Protein AF-A0A238TDE1-F1 (afdb_monomer)

Structure (mmCIF, N/CA/C/O backbone):
data_AF-A0A238TDE1-F1
#
_entry.id   AF-A0A238TDE1-F1
#
loop_
_atom_site.group_PDB
_atom_site.id
_atom_site.type_symbol
_atom_site.label_atom_id
_atom_site.label_alt_id
_atom_site.label_comp_id
_atom_site.label_asym_id
_atom_site.label_entity_id
_atom_site.label_seq_id
_atom_site.pdbx_PDB_ins_code
_atom_site.Cartn_x
_atom_site.Cartn_y
_atom_site.Cartn_z
_atom_site.occupancy
_atom_site.B_iso_or_equiv
_atom_site.auth_seq_id
_atom_site.auth_comp_id
_atom_site.auth_asym_id
_atom_site.auth_atom_id
_atom_site.pdbx_PDB_model_num
ATOM 1 N N . MET A 1 1 ? -12.015 3.632 9.669 1.00 79.88 1 MET A N 1
ATOM 2 C CA . MET A 1 1 ? -11.813 3.961 8.240 1.00 79.88 1 MET A CA 1
ATOM 3 C C . MET A 1 1 ? -10.474 4.664 8.126 1.00 79.88 1 MET A C 1
ATOM 5 O O . MET A 1 1 ? -10.251 5.571 8.914 1.00 79.88 1 MET A O 1
ATOM 9 N N . ILE A 1 2 ? -9.585 4.227 7.232 1.00 92.19 2 ILE A N 1
ATOM 10 C CA . ILE A 1 2 ? -8.283 4.876 7.011 1.00 92.19 2 ILE A CA 1
ATOM 11 C C . ILE A 1 2 ? -8.209 5.391 5.579 1.00 92.19 2 ILE A C 1
ATOM 13 O O . ILE A 1 2 ? -8.743 4.758 4.668 1.00 92.19 2 ILE A O 1
ATOM 17 N N . LEU A 1 3 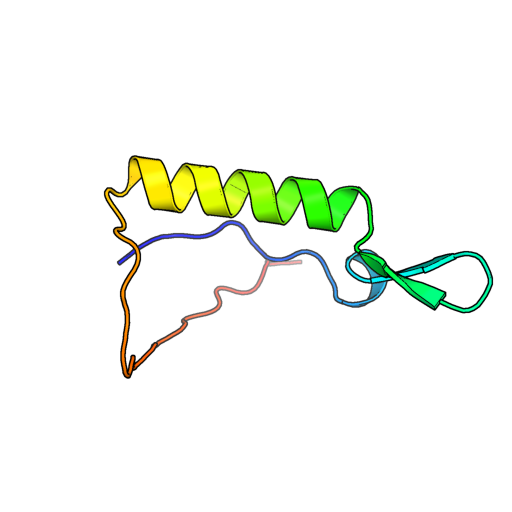? -7.563 6.537 5.392 1.00 94.56 3 LEU A N 1
ATOM 18 C CA . LEU A 1 3 ? -7.291 7.095 4.074 1.00 94.56 3 LEU A CA 1
ATOM 19 C C . LEU A 1 3 ? -5.861 6.744 3.687 1.00 94.56 3 LEU A C 1
ATOM 21 O O . LEU A 1 3 ? -4.927 7.036 4.429 1.00 94.56 3 LEU A O 1
ATOM 25 N N . LEU A 1 4 ? -5.704 6.107 2.532 1.00 94.81 4 LEU A N 1
ATOM 26 C CA . LEU A 1 4 ? -4.402 5.754 1.983 1.00 94.81 4 LEU A CA 1
ATOM 27 C C . LEU A 1 4 ? -4.059 6.684 0.814 1.00 94.81 4 LEU A C 1
ATOM 29 O O . LEU A 1 4 ? -4.966 7.119 0.099 1.00 94.81 4 LEU A O 1
ATOM 33 N N . PRO A 1 5 ? -2.767 6.982 0.592 1.00 94.69 5 PRO A N 1
ATOM 34 C CA . PRO A 1 5 ? -2.335 7.731 -0.576 1.00 94.69 5 PRO A CA 1
ATOM 35 C C . PRO A 1 5 ? -2.684 6.974 -1.860 1.00 94.69 5 PRO A C 1
ATOM 37 O O . PRO A 1 5 ? -2.731 5.735 -1.879 1.00 94.69 5 PRO A O 1
ATOM 40 N N . TYR A 1 6 ? -2.884 7.732 -2.941 1.00 94.44 6 TYR A N 1
ATOM 41 C CA . TYR A 1 6 ? -3.162 7.161 -4.254 1.00 94.44 6 TYR A CA 1
ATOM 42 C C . TYR A 1 6 ? -2.060 6.160 -4.635 1.00 94.44 6 TYR A C 1
ATOM 44 O O . TYR A 1 6 ? -0.873 6.473 -4.485 1.00 94.44 6 TYR A O 1
ATOM 52 N N . PRO A 1 7 ? -2.415 4.945 -5.081 1.00 93.25 7 PRO A N 1
ATOM 53 C CA . PRO A 1 7 ? -1.426 3.920 -5.354 1.00 93.25 7 PRO A CA 1
ATOM 54 C C . PRO A 1 7 ? -0.569 4.289 -6.563 1.00 93.25 7 PRO A C 1
ATOM 56 O O . PRO A 1 7 ? -1.034 4.869 -7.547 1.00 93.25 7 PRO A O 1
ATOM 59 N N . ILE A 1 8 ? 0.695 3.881 -6.519 1.00 94.56 8 ILE A N 1
ATOM 60 C CA . ILE A 1 8 ? 1.549 3.921 -7.705 1.00 94.56 8 ILE A CA 1
ATOM 61 C C . ILE A 1 8 ? 1.047 2.908 -8.739 1.00 94.56 8 ILE A C 1
ATOM 63 O O . ILE A 1 8 ? 0.468 1.875 -8.397 1.00 94.56 8 ILE A O 1
ATOM 67 N N . SER A 1 9 ? 1.285 3.185 -10.021 1.00 93.56 9 SER A N 1
ATOM 68 C CA . SER A 1 9 ? 0.859 2.277 -11.089 1.00 93.56 9 SER A CA 1
ATOM 69 C C . SER A 1 9 ? 1.553 0.916 -10.989 1.00 93.56 9 SER A C 1
ATOM 71 O O . SER A 1 9 ? 2.706 0.822 -10.566 1.00 93.56 9 SER A O 1
ATOM 73 N N . THR A 1 10 ? 0.891 -0.141 -11.464 1.00 92.94 10 THR A N 1
ATOM 74 C CA . THR A 1 10 ? 1.434 -1.511 -11.461 1.00 92.94 10 THR A CA 1
ATOM 75 C C . THR A 1 10 ? 2.820 -1.596 -12.106 1.00 92.94 10 THR A C 1
ATOM 77 O O . THR A 1 10 ? 3.719 -2.226 -11.553 1.00 92.94 10 THR A O 1
ATOM 80 N N . ASN A 1 11 ? 3.028 -0.889 -13.223 1.00 93.38 11 ASN A N 1
ATOM 81 C CA . ASN A 1 11 ? 4.31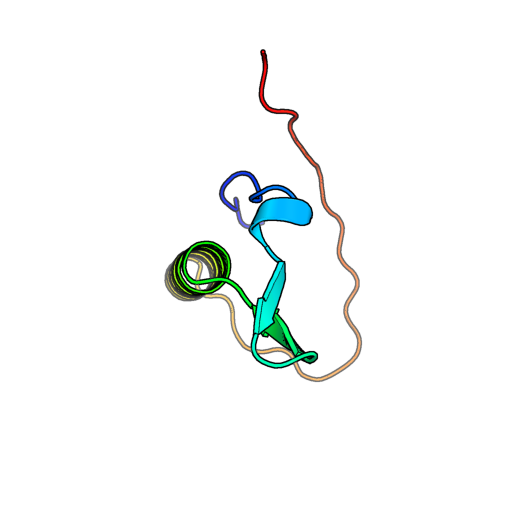1 -0.850 -13.935 1.00 93.38 11 ASN A CA 1
ATOM 82 C C . ASN A 1 11 ? 5.428 -0.158 -13.136 1.00 93.38 11 ASN A C 1
ATOM 84 O O . ASN A 1 11 ? 6.596 -0.468 -13.332 1.00 93.38 11 ASN A O 1
ATOM 88 N N . ARG A 1 12 ? 5.083 0.776 -12.240 1.00 92.75 12 ARG A N 1
ATOM 89 C CA . ARG A 1 12 ? 6.032 1.389 -11.297 1.00 92.75 12 ARG A CA 1
ATOM 90 C C . ARG A 1 12 ? 6.230 0.540 -10.050 1.00 92.75 12 ARG A C 1
ATOM 92 O O . ARG A 1 12 ? 7.260 0.650 -9.389 1.00 92.75 12 ARG A O 1
ATOM 99 N N . TYR A 1 13 ? 5.263 -0.310 -9.721 1.00 96.69 13 TYR A N 1
ATOM 100 C CA . TYR A 1 13 ? 5.304 -1.135 -8.524 1.00 96.69 13 TYR A CA 1
ATOM 101 C C . TYR A 1 13 ? 6.330 -2.268 -8.630 1.00 96.69 13 TYR A C 1
ATOM 103 O O . TYR A 1 13 ? 7.106 -2.524 -7.704 1.00 96.69 13 TYR A O 1
ATOM 111 N N . TRP A 1 14 ? 6.345 -2.933 -9.782 1.00 96.38 14 TRP A N 1
ATOM 112 C CA . TRP A 1 14 ? 7.191 -4.087 -10.062 1.00 96.38 14 TRP A CA 1
ATOM 113 C C . TRP A 1 14 ? 8.321 -3.720 -11.016 1.00 96.38 14 TRP A C 1
ATOM 115 O O . TRP A 1 14 ? 8.155 -2.899 -11.911 1.00 96.38 14 TRP A O 1
ATOM 125 N N . ARG A 1 15 ? 9.483 -4.352 -10.845 1.00 94.56 15 ARG A N 1
ATOM 126 C CA . ARG A 1 15 ? 10.605 -4.251 -11.784 1.00 94.56 15 ARG A CA 1
ATOM 127 C C . ARG A 1 15 ? 11.295 -5.597 -11.941 1.00 94.56 15 ARG A C 1
ATOM 129 O O . ARG A 1 15 ? 11.292 -6.408 -11.017 1.00 94.56 15 ARG A O 1
ATOM 136 N N . THR A 1 16 ? 11.966 -5.792 -13.066 1.00 95.50 16 THR A N 1
ATOM 137 C CA . THR A 1 16 ? 12.805 -6.971 -13.293 1.00 95.50 16 THR A CA 1
ATOM 138 C C . THR A 1 16 ? 14.226 -6.700 -12.811 1.00 95.50 16 THR A C 1
ATOM 140 O O . THR A 1 16 ? 14.839 -5.693 -13.166 1.00 95.50 16 THR A O 1
ATOM 143 N N . PHE A 1 17 ? 14.776 -7.601 -12.002 1.00 93.75 17 PHE A N 1
ATOM 144 C CA . PHE A 1 17 ? 16.179 -7.583 -11.598 1.00 93.75 17 PHE A CA 1
ATOM 145 C C . PHE A 1 17 ? 16.758 -8.987 -11.732 1.00 93.75 17 PHE A C 1
ATOM 147 O O . PHE A 1 17 ? 16.317 -9.902 -11.043 1.00 93.75 17 PHE A O 1
ATOM 154 N N . ARG A 1 18 ? 17.739 -9.160 -12.628 1.00 95.06 18 ARG A N 1
ATOM 155 C CA . ARG A 1 18 ? 18.369 -10.464 -12.919 1.00 95.06 18 ARG A CA 1
ATOM 156 C C . ARG A 1 18 ? 17.345 -11.568 -13.240 1.00 95.06 18 ARG A C 1
ATOM 158 O O . ARG A 1 18 ? 17.421 -12.663 -12.700 1.00 95.06 18 ARG A O 1
ATOM 165 N N . GLY A 1 19 ? 16.351 -11.249 -14.072 1.00 96.19 19 GLY A N 1
ATOM 166 C CA . GLY A 1 19 ? 15.285 -12.183 -14.459 1.00 96.19 19 GLY A CA 1
ATOM 167 C C . GLY A 1 19 ? 14.206 -12.427 -13.395 1.00 96.19 19 GLY A C 1
ATOM 168 O O . GLY A 1 19 ? 13.264 -13.160 -13.664 1.00 96.19 19 GLY A O 1
ATOM 169 N N . MET A 1 20 ? 14.300 -11.804 -12.215 1.00 96.31 20 MET A N 1
ATOM 170 C CA . MET A 1 20 ? 13.308 -11.941 -11.144 1.00 96.31 20 MET A CA 1
ATOM 171 C C . MET A 1 20 ? 12.425 -10.698 -11.019 1.00 96.31 20 MET A C 1
ATOM 173 O O . MET A 1 20 ? 12.916 -9.567 -11.096 1.00 96.31 20 MET A O 1
ATOM 177 N N . THR A 1 21 ? 11.136 -10.906 -10.752 1.00 96.81 21 THR A N 1
ATOM 178 C CA . THR A 1 21 ? 10.184 -9.836 -10.422 1.00 96.81 21 THR A CA 1
ATOM 179 C C . THR A 1 21 ? 10.396 -9.386 -8.984 1.00 96.81 21 THR A C 1
ATOM 181 O O . THR A 1 21 ? 10.189 -10.152 -8.044 1.00 96.81 21 THR A O 1
ATOM 184 N N . VAL A 1 22 ? 1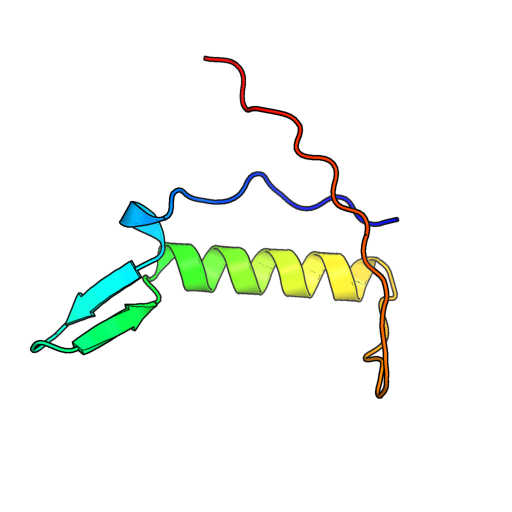0.803 -8.132 -8.800 1.00 96.69 22 VAL A N 1
ATOM 185 C CA . VAL A 1 22 ? 11.049 -7.546 -7.480 1.00 96.69 22 VAL A CA 1
ATOM 186 C C . VAL A 1 22 ? 10.265 -6.253 -7.296 1.00 96.69 22 VAL A C 1
ATOM 188 O O . VAL A 1 22 ? 9.950 -5.541 -8.249 1.00 96.69 22 VAL A O 1
ATOM 191 N N . VAL A 1 23 ? 9.973 -5.928 -6.040 1.00 96.75 23 VAL A N 1
ATOM 192 C CA . VAL A 1 23 ? 9.336 -4.664 -5.654 1.00 96.75 23 VAL A CA 1
ATOM 193 C C . VAL A 1 23 ? 10.293 -3.501 -5.951 1.00 96.75 23 VAL A C 1
ATOM 195 O O . VAL A 1 23 ? 11.489 -3.560 -5.628 1.00 96.75 23 VAL A O 1
ATOM 198 N N . SER A 1 24 ? 9.785 -2.448 -6.590 1.00 96.81 24 SER A N 1
ATOM 199 C CA . SER A 1 24 ? 10.563 -1.248 -6.900 1.00 96.81 24 SER A CA 1
ATOM 200 C C . SER A 1 24 ? 10.902 -0.441 -5.638 1.00 96.81 24 SER A C 1
ATOM 202 O O . SER A 1 24 ? 10.357 -0.669 -4.557 1.00 96.81 24 SER A O 1
ATOM 204 N N . LYS A 1 25 ? 11.827 0.520 -5.757 1.00 96.38 25 LYS A N 1
ATOM 205 C CA . LYS A 1 25 ? 12.142 1.441 -4.651 1.00 96.38 25 LYS A CA 1
ATOM 206 C C . LYS A 1 25 ? 10.920 2.290 -4.274 1.00 96.38 25 LYS A C 1
ATOM 208 O O . LYS A 1 25 ? 10.646 2.465 -3.094 1.00 96.38 25 LYS A O 1
ATOM 213 N N . GLU A 1 26 ? 10.176 2.754 -5.274 1.00 96.25 26 GLU A N 1
ATOM 214 C CA . GLU A 1 26 ? 8.957 3.547 -5.098 1.00 96.25 26 GLU A CA 1
ATOM 215 C C . GLU A 1 26 ? 7.862 2.741 -4.386 1.00 96.25 26 GLU A C 1
ATOM 217 O O . GLU A 1 26 ? 7.234 3.225 -3.451 1.00 96.25 26 GLU A O 1
ATOM 222 N N . ALA A 1 27 ? 7.707 1.463 -4.738 1.00 97.25 27 ALA A N 1
ATOM 223 C CA . ALA A 1 27 ? 6.770 0.569 -4.068 1.00 97.25 27 ALA A CA 1
ATOM 224 C C . ALA A 1 27 ? 7.137 0.294 -2.605 1.00 97.25 27 ALA A C 1
ATOM 226 O O . ALA A 1 27 ? 6.245 0.166 -1.768 1.00 97.25 27 ALA A O 1
ATOM 227 N N . LYS A 1 28 ? 8.434 0.208 -2.275 1.00 97.56 28 LYS A N 1
ATOM 228 C CA . LYS A 1 28 ? 8.876 0.111 -0.874 1.00 97.56 28 LYS A CA 1
ATOM 229 C C . LYS A 1 28 ? 8.502 1.371 -0.091 1.00 97.56 28 LYS A C 1
ATOM 231 O O . LYS A 1 28 ? 7.881 1.242 0.958 1.00 97.56 28 LYS A O 1
ATOM 236 N N . ALA A 1 29 ? 8.777 2.552 -0.645 1.00 97.31 29 ALA A N 1
ATOM 237 C CA . ALA A 1 29 ? 8.402 3.824 -0.028 1.00 97.31 29 ALA A CA 1
ATOM 238 C C . ALA A 1 29 ? 6.878 3.947 0.168 1.00 97.31 29 ALA A C 1
ATOM 240 O O . ALA A 1 29 ? 6.424 4.329 1.243 1.00 97.31 29 ALA A O 1
ATOM 241 N N . TYR A 1 3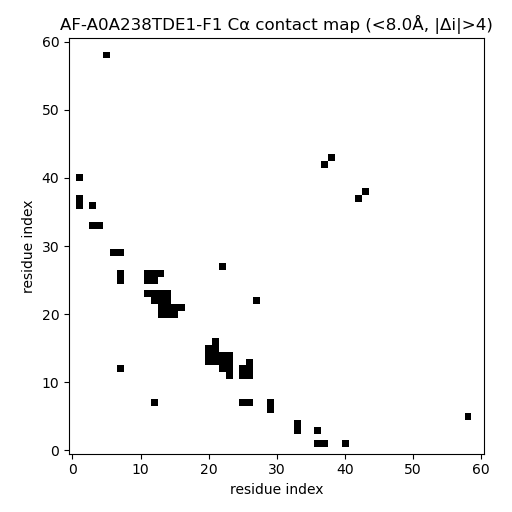0 ? 6.079 3.538 -0.825 1.00 97.38 30 TYR A N 1
ATOM 242 C CA . TYR A 1 30 ? 4.618 3.497 -0.703 1.00 97.38 30 TYR A CA 1
ATOM 243 C C . TYR A 1 30 ? 4.160 2.588 0.450 1.00 97.38 30 TYR A C 1
ATOM 245 O O . TYR A 1 30 ? 3.322 2.982 1.259 1.00 97.38 30 TYR A O 1
ATOM 253 N N . LYS A 1 31 ? 4.732 1.381 0.572 1.00 96.88 31 LYS A N 1
ATOM 254 C CA . LYS A 1 31 ? 4.418 0.457 1.679 1.00 96.88 31 LYS A CA 1
ATOM 255 C C . LYS A 1 31 ? 4.780 1.039 3.043 1.00 96.88 31 LYS A C 1
ATOM 257 O O . LYS A 1 31 ? 4.002 0.888 3.979 1.00 96.88 31 LYS A O 1
ATOM 262 N N . GLU A 1 32 ? 5.940 1.682 3.156 1.00 97.56 32 GLU A N 1
ATOM 263 C CA . GLU A 1 32 ? 6.386 2.336 4.391 1.00 97.56 32 GLU A CA 1
ATOM 264 C C . GLU A 1 32 ? 5.422 3.456 4.798 1.00 97.56 32 GLU A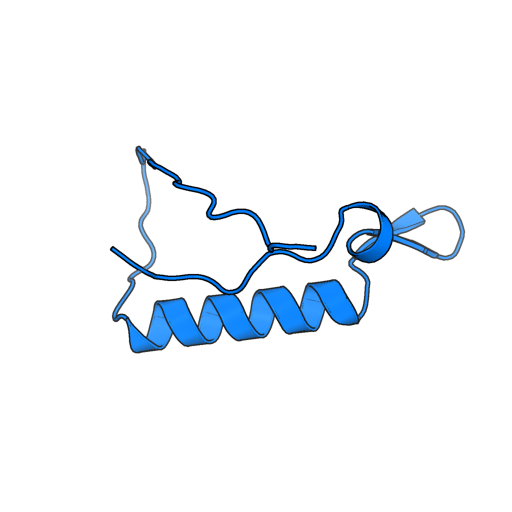 C 1
ATOM 266 O O . GLU A 1 32 ? 4.984 3.497 5.947 1.00 97.56 32 GLU A O 1
ATOM 271 N N . GLN A 1 33 ? 5.005 4.295 3.847 1.00 97.38 33 GLN A N 1
ATOM 272 C CA . GLN A 1 33 ? 4.027 5.355 4.091 1.00 97.38 33 GL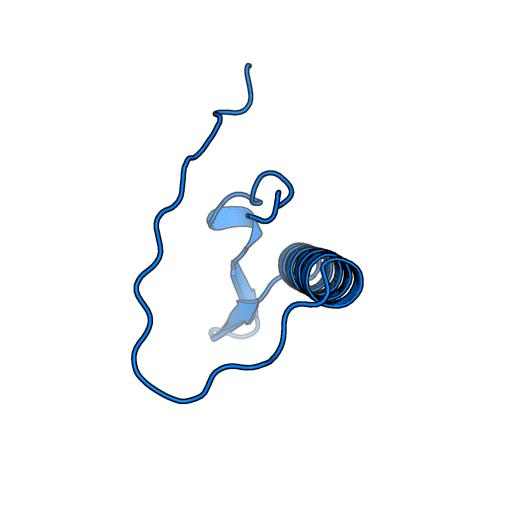N A CA 1
ATOM 273 C C . GLN A 1 33 ? 2.671 4.794 4.549 1.00 97.38 33 GLN A C 1
ATOM 275 O O . GLN A 1 33 ? 2.096 5.272 5.526 1.00 97.38 33 GLN A O 1
ATOM 280 N N . VAL A 1 34 ? 2.163 3.752 3.883 1.00 96.69 34 VAL A N 1
ATOM 281 C CA . VAL A 1 34 ? 0.908 3.085 4.273 1.00 96.69 34 VAL A CA 1
ATOM 282 C C . VAL A 1 34 ? 1.013 2.472 5.673 1.00 96.69 34 VAL A C 1
ATOM 284 O O . VAL A 1 34 ? 0.081 2.602 6.466 1.00 96.69 34 VAL A O 1
ATOM 287 N N . ALA A 1 35 ? 2.144 1.844 6.006 1.00 95.75 35 ALA A N 1
ATOM 288 C CA . ALA A 1 35 ? 2.372 1.270 7.331 1.00 95.75 35 ALA A CA 1
ATOM 289 C C . ALA A 1 35 ? 2.380 2.346 8.429 1.00 95.75 35 ALA A C 1
ATOM 291 O O . ALA A 1 35 ? 1.753 2.156 9.471 1.00 95.75 35 ALA A O 1
ATOM 292 N N . GLN A 1 36 ? 3.020 3.492 8.176 1.00 96.25 36 GLN A N 1
ATOM 293 C CA . GLN A 1 36 ? 3.002 4.637 9.089 1.00 96.25 36 GLN A CA 1
ATOM 294 C C . GLN A 1 36 ? 1.582 5.169 9.299 1.00 96.25 36 GLN A C 1
ATOM 296 O O . GLN A 1 36 ? 1.174 5.382 10.437 1.00 96.25 36 GLN A O 1
ATOM 301 N N . ILE A 1 37 ? 0.799 5.329 8.227 1.00 96.38 37 ILE A N 1
ATOM 302 C CA . ILE A 1 37 ? -0.598 5.779 8.323 1.00 96.38 37 ILE A CA 1
ATOM 303 C C . ILE A 1 37 ? -1.431 4.800 9.150 1.00 96.38 37 ILE A C 1
ATOM 305 O O . ILE A 1 37 ? -2.192 5.226 10.018 1.00 96.38 37 ILE A O 1
ATOM 309 N N . ALA A 1 38 ? -1.279 3.496 8.913 1.00 94.88 38 ALA A N 1
ATOM 310 C CA . ALA A 1 38 ? -1.987 2.470 9.671 1.00 94.88 38 ALA A CA 1
ATOM 311 C C . ALA A 1 38 ? -1.621 2.528 11.164 1.00 94.88 38 ALA A C 1
ATOM 313 O O . ALA A 1 38 ? -2.510 2.525 12.013 1.00 94.88 38 ALA A O 1
ATOM 314 N N . GLN A 1 39 ? -0.331 2.657 11.486 1.00 94.50 39 GLN A N 1
ATOM 315 C CA . GLN A 1 39 ? 0.138 2.781 12.866 1.00 94.50 39 GLN A CA 1
ATOM 316 C C . GLN A 1 39 ? -0.416 4.038 13.551 1.00 94.50 39 GLN A C 1
ATOM 318 O O . GLN A 1 39 ? -0.946 3.949 14.656 1.00 94.50 39 GLN A O 1
ATOM 323 N N . LEU A 1 40 ? -0.339 5.197 12.889 1.00 95.38 40 LEU A N 1
ATOM 324 C CA . LEU A 1 40 ? -0.862 6.467 13.406 1.00 95.38 40 LEU A CA 1
ATOM 325 C C . LEU A 1 40 ? -2.388 6.454 13.556 1.00 95.38 40 LEU A C 1
ATOM 327 O O . LEU A 1 40 ? -2.927 7.115 14.438 1.00 95.38 40 LEU A O 1
ATOM 331 N N . SER A 1 41 ? -3.080 5.666 12.734 1.00 95.25 41 SER A N 1
ATOM 332 C CA . SER A 1 41 ? -4.528 5.453 12.832 1.00 95.25 41 SER A CA 1
ATOM 333 C C . SER A 1 41 ? -4.920 4.454 13.929 1.00 95.25 41 SER A C 1
ATOM 335 O O . SER A 1 41 ? -6.098 4.120 14.053 1.00 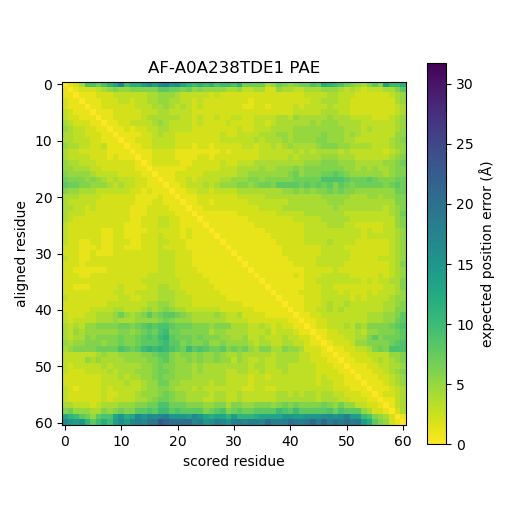95.25 41 SER A O 1
ATOM 337 N N . GLY A 1 42 ? -3.956 3.935 14.698 1.00 94.44 42 GLY A N 1
ATOM 338 C CA . GLY A 1 42 ? -4.196 2.948 15.750 1.00 94.44 42 GLY A CA 1
ATOM 339 C C . GLY A 1 42 ? -4.585 1.567 15.220 1.00 94.44 42 GLY A C 1
ATOM 340 O O . GLY A 1 42 ? -5.184 0.778 15.951 1.00 94.44 42 GLY A O 1
ATOM 341 N N . CYS A 1 43 ? -4.287 1.256 13.953 1.00 92.88 43 CYS A N 1
ATOM 342 C CA . CYS A 1 43 ? -4.579 -0.059 13.398 1.00 92.88 43 CYS A CA 1
ATOM 343 C C . CYS A 1 43 ? -3.732 -1.124 14.094 1.00 92.88 43 CYS A C 1
ATOM 345 O O . CYS A 1 43 ? -2.502 -1.063 14.110 1.00 92.88 43 CYS A O 1
ATOM 347 N N . ILE A 1 44 ? -4.408 -2.140 14.617 1.00 91.00 44 ILE A N 1
ATOM 348 C CA . ILE A 1 44 ? -3.780 -3.315 15.208 1.00 91.00 44 ILE A CA 1
ATOM 349 C C . ILE A 1 44 ? -3.765 -4.461 14.203 1.00 91.00 44 ILE A C 1
ATOM 351 O O . ILE A 1 44 ? -4.645 -4.587 13.350 1.00 91.00 44 ILE A O 1
ATOM 355 N N . LYS A 1 45 ? -2.749 -5.316 14.307 1.00 91.00 45 LYS A N 1
ATOM 356 C CA . LYS A 1 45 ? -2.681 -6.531 13.500 1.00 91.00 45 LYS A CA 1
ATOM 357 C C . LYS A 1 45 ? -3.828 -7.461 13.903 1.00 91.00 45 LYS A C 1
ATOM 359 O O . LYS A 1 45 ? -3.900 -7.884 15.053 1.00 91.00 45 LYS A O 1
ATOM 364 N N . HIS A 1 46 ? -4.685 -7.796 12.945 1.00 91.88 46 HIS A N 1
ATOM 365 C CA . HIS A 1 46 ? -5.755 -8.774 13.123 1.00 91.88 46 HIS A CA 1
ATOM 366 C C . HIS A 1 46 ? -5.291 -10.160 12.673 1.00 91.88 46 HIS A C 1
ATOM 368 O O . HIS A 1 46 ? -4.602 -10.279 11.659 1.00 91.88 46 HIS A O 1
ATOM 374 N N . ASN A 1 47 ? -5.672 -11.200 13.415 1.00 94.81 47 ASN A N 1
ATOM 375 C CA . ASN A 1 47 ? -5.475 -12.594 13.021 1.00 94.81 47 ASN A CA 1
ATOM 376 C C . ASN A 1 47 ? -6.854 -13.246 12.870 1.00 94.81 47 ASN A C 1
ATOM 378 O O . ASN A 1 47 ? -7.640 -13.230 13.815 1.00 94.81 47 ASN A O 1
ATOM 382 N N . GLY A 1 48 ? -7.130 -13.821 11.703 1.00 95.31 48 GLY A N 1
ATOM 383 C CA . GLY A 1 48 ? -8.426 -14.407 11.361 1.00 95.31 48 GLY A CA 1
ATOM 384 C C . GLY A 1 48 ? -9.043 -13.744 10.134 1.00 95.31 48 GLY A C 1
ATOM 385 O O . GLY A 1 48 ? -8.400 -12.929 9.467 1.00 95.31 48 GLY A O 1
ATOM 386 N N . ASP A 1 49 ? -10.288 -14.104 9.847 1.00 96.44 49 ASP A N 1
ATOM 387 C CA . ASP A 1 49 ? -10.986 -13.618 8.662 1.00 96.44 49 ASP A CA 1
ATOM 388 C C . ASP A 1 49 ? -11.287 -12.122 8.766 1.00 96.44 49 ASP A C 1
ATOM 390 O O . ASP A 1 49 ? -11.616 -11.592 9.834 1.00 96.44 49 ASP A O 1
ATOM 394 N N . VAL A 1 50 ? -11.161 -11.437 7.630 1.00 93.44 50 VAL A N 1
ATOM 395 C CA . VAL A 1 50 ? -11.448 -10.010 7.488 1.00 93.44 50 VAL A CA 1
ATOM 396 C C . VAL A 1 50 ? -12.318 -9.778 6.264 1.00 93.44 50 VAL A C 1
ATOM 398 O O . VAL A 1 50 ? -12.141 -10.413 5.227 1.00 93.44 50 VAL A O 1
ATOM 401 N N . SER A 1 51 ? -13.230 -8.818 6.376 1.00 94.94 51 SER A N 1
ATOM 402 C CA . SER A 1 51 ? -13.931 -8.235 5.236 1.00 94.94 51 SER A CA 1
ATOM 403 C C . SER A 1 51 ? -13.428 -6.812 5.035 1.00 94.94 51 SER A C 1
ATOM 405 O O . SER A 1 51 ? -13.228 -6.077 6.004 1.00 94.94 51 SER A O 1
ATOM 407 N N . ILE A 1 52 ? -13.181 -6.433 3.783 1.00 93.69 52 ILE A N 1
ATOM 408 C CA . ILE A 1 52 ? -12.616 -5.132 3.427 1.00 93.69 52 ILE A CA 1
ATOM 409 C C . ILE A 1 52 ? -13.491 -4.510 2.342 1.00 93.69 52 ILE A C 1
ATOM 411 O O . ILE A 1 52 ? -13.779 -5.144 1.330 1.00 93.69 52 ILE A O 1
ATOM 415 N N . ALA A 1 53 ? -13.864 -3.248 2.537 1.00 95.94 53 ALA A N 1
ATOM 416 C CA . ALA A 1 53 ? -14.450 -2.402 1.506 1.00 95.94 53 ALA A CA 1
ATOM 417 C C . ALA A 1 53 ? -13.439 -1.311 1.130 1.00 95.94 53 ALA A C 1
ATOM 419 O O . ALA A 1 53 ? -12.888 -0.646 2.009 1.00 95.94 53 ALA A O 1
ATOM 420 N N . ILE A 1 54 ? -13.182 -1.142 -0.168 1.00 94.38 54 ILE A N 1
ATOM 421 C CA . ILE A 1 54 ? -12.223 -0.163 -0.691 1.00 94.38 54 ILE A CA 1
ATOM 422 C C . ILE A 1 54 ? -12.952 0.755 -1.666 1.00 94.38 54 ILE A C 1
ATOM 424 O O . ILE A 1 54 ? -13.523 0.285 -2.648 1.00 94.38 54 ILE A O 1
ATOM 428 N N . THR A 1 55 ? -12.871 2.061 -1.422 1.00 95.50 55 THR A N 1
ATOM 429 C CA . THR A 1 55 ? -13.339 3.093 -2.353 1.00 95.50 55 THR A CA 1
ATOM 430 C C . THR A 1 55 ? -12.127 3.775 -2.970 1.00 95.50 55 THR A C 1
ATOM 432 O O . THR A 1 55 ? -11.333 4.391 -2.259 1.00 95.50 55 THR A O 1
ATOM 435 N N . LEU A 1 56 ? -11.970 3.659 -4.289 1.00 93.44 56 LEU A N 1
ATOM 436 C CA . LEU A 1 56 ? -10.926 4.361 -5.032 1.00 93.44 56 LE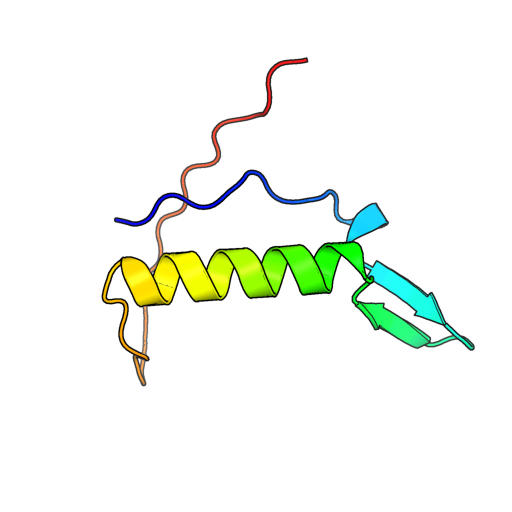U A CA 1
ATOM 437 C C . LEU A 1 56 ? -11.471 5.698 -5.534 1.00 93.44 56 LEU A C 1
ATOM 439 O O . LEU A 1 56 ? -12.423 5.721 -6.308 1.00 93.44 56 LEU A O 1
ATOM 443 N N . TYR A 1 57 ? -10.826 6.792 -5.138 1.00 92.31 57 TYR A N 1
ATOM 444 C CA . TYR A 1 57 ? -11.034 8.111 -5.731 1.00 92.31 57 TYR A CA 1
ATOM 445 C C . TYR A 1 57 ? -10.006 8.294 -6.855 1.00 92.31 57 TYR A C 1
ATOM 447 O O . TYR A 1 57 ? -8.813 8.373 -6.546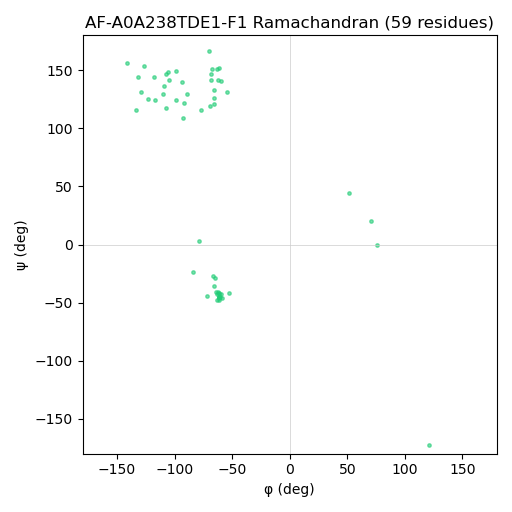 1.00 92.31 57 TYR A O 1
ATOM 455 N N . PRO A 1 58 ? -10.413 8.288 -8.140 1.00 90.50 58 PRO A N 1
ATOM 456 C CA . PRO A 1 58 ? -9.481 8.405 -9.257 1.00 90.50 58 PRO A CA 1
ATOM 457 C C . PRO A 1 58 ? -8.689 9.708 -9.185 1.00 90.50 58 PRO A C 1
ATOM 459 O O . PRO A 1 58 ? -9.245 10.755 -8.854 1.00 90.50 58 PRO A O 1
ATOM 462 N N . ASN A 1 59 ? -7.403 9.651 -9.530 1.00 86.00 59 ASN A N 1
ATOM 463 C CA . ASN A 1 59 ? -6.625 10.869 -9.697 1.00 86.00 59 ASN A CA 1
ATOM 464 C C . ASN A 1 59 ? -7.153 11.591 -10.946 1.00 86.00 59 ASN A C 1
ATOM 466 O O . ASN A 1 59 ? -7.153 10.999 -12.029 1.00 86.00 59 ASN A O 1
ATOM 470 N N . ALA A 1 60 ? -7.661 12.815 -10.787 1.00 76.38 60 ALA A N 1
ATOM 471 C CA . ALA A 1 60 ? -8.098 13.616 -11.926 1.00 76.38 60 ALA A CA 1
ATOM 472 C C . ALA A 1 60 ? -6.885 13.909 -12.838 1.00 76.38 60 ALA A C 1
ATOM 474 O O . ALA A 1 60 ? -5.778 14.068 -12.313 1.00 76.38 60 ALA A O 1
ATOM 475 N N . PRO A 1 61 ? -7.067 13.899 -14.171 1.00 66.75 61 PRO A N 1
ATOM 476 C CA . PRO A 1 61 ? -5.996 14.189 -15.122 1.00 66.75 61 PRO A CA 1
ATOM 477 C C . PRO A 1 61 ? -5.455 15.617 -14.995 1.00 66.75 61 PRO A C 1
ATOM 479 O O . PRO A 1 61 ? -6.231 16.519 -14.604 1.00 66.75 61 PRO A O 1
#

pLDDT: mean 93.81, std 5.04, range [66.75, 97.56]

Solvent-accessible surface area (backbone atoms only — not comparable to full-atom values): 4256 Å² total; per-residue (Å²): 140,84,89,73,78,84,78,76,53,69,79,58,30,46,41,78,55,94,93,37,88,38,77,24,74,64,37,50,52,52,51,51,54,50,51,50,50,38,53,77,69,66,59,72,92,80,87,77,92,82,88,86,88,84,84,85,80,78,82,78,133

Secondary structure (DSSP, 8-state):
----PPPPPHHHHEEEETTEEEE-HHHHHHHHHHHHHHHHTTPPPP-S---------PPP-

Radius of gyration: 14.32 Å; Cα contacts (8 Å, |Δi|>4): 34; chains: 1; bounding box: 33×29×31 Å

Organism: NCBI:txid1522312

InterPro domains:
  IPR008822 Holliday junction resolvase RusA-like [PF05866] (5-60)
  IPR036614 Holliday junction resolvase RusA-like superfamily [G3DSA:3.30.1330.70] (1-61)
  IPR036614 Holliday junction resolvase RusA-like superfamily [SSF103084] (2-58)

Nearest PDB structures (foldseek):
  2h8e-assembly1_A  TM=9.260E-01  e=2.659E-02  Escherichia coli
  6k4y-assembly1_M  TM=5.311E-01  e=4.199E+00  Tequatrovirus T4

Sequence (61 aa):
MILLPYPISTNRYWRTFRGMTVVSKEAKAYKEQVAQIAQLSGCIKHNGDVSIAITLYPNAP

Foldseek 3Di:
DFDAPADDDPVQQWDDDPNDIDGHPVNVVSVVRVVVRCVVVVNDDDDDDDDDDDDDDDDDD

Mean predicted aligned error: 3.64 Å